Protein AF-A0A2V8RJR7-F1 (afdb_monomer)

Structure (mmCIF, N/CA/C/O backbone):
data_AF-A0A2V8RJR7-F1
#
_entry.id   AF-A0A2V8RJR7-F1
#
loop_
_atom_site.group_PDB
_atom_site.id
_atom_site.type_symbol
_atom_site.label_atom_id
_atom_site.label_alt_id
_atom_site.label_comp_id
_atom_site.label_asym_id
_atom_site.label_entity_id
_atom_site.label_seq_id
_atom_site.pdbx_PDB_ins_code
_atom_site.Cartn_x
_atom_site.Cartn_y
_atom_site.Cartn_z
_atom_site.occupancy
_atom_site.B_iso_or_equiv
_atom_site.auth_seq_id
_atom_site.auth_comp_id
_atom_site.auth_asym_id
_atom_site.auth_atom_id
_atom_site.pdbx_PDB_model_num
ATOM 1 N N . MET A 1 1 ? 10.596 -14.088 -16.653 1.00 59.53 1 MET A N 1
ATOM 2 C CA . MET A 1 1 ? 11.126 -12.907 -15.940 1.00 59.53 1 MET A CA 1
ATOM 3 C C . MET A 1 1 ? 9.960 -12.223 -15.258 1.00 59.53 1 MET A C 1
ATOM 5 O O . MET A 1 1 ? 8.985 -11.940 -15.940 1.00 59.53 1 MET A O 1
ATOM 9 N N . GLY A 1 2 ? 10.018 -12.036 -13.944 1.00 84.19 2 GLY A N 1
ATOM 10 C CA . GLY A 1 2 ? 8.963 -11.384 -13.170 1.00 84.19 2 GLY A CA 1
ATOM 11 C C . GLY A 1 2 ? 9.579 -10.407 -12.179 1.00 84.19 2 GLY A C 1
ATOM 12 O O . GLY A 1 2 ? 10.715 -10.600 -11.760 1.00 84.19 2 GLY A O 1
ATOM 13 N N . ILE A 1 3 ? 8.835 -9.361 -11.840 1.00 89.06 3 ILE A N 1
ATOM 14 C CA . ILE A 1 3 ? 9.208 -8.402 -10.801 1.00 89.06 3 ILE A CA 1
ATOM 15 C C . ILE A 1 3 ? 8.515 -8.858 -9.515 1.00 89.06 3 ILE A C 1
ATOM 17 O O . ILE A 1 3 ? 7.286 -8.883 -9.459 1.00 89.06 3 ILE A O 1
ATOM 21 N N . SER A 1 4 ? 9.290 -9.240 -8.499 1.00 95.56 4 SER A N 1
ATOM 22 C CA . SER A 1 4 ? 8.766 -9.626 -7.183 1.00 95.56 4 SER A CA 1
ATOM 23 C C . SER A 1 4 ? 8.770 -8.415 -6.252 1.00 95.56 4 SER A C 1
ATOM 25 O O . SER A 1 4 ? 9.837 -7.935 -5.878 1.00 95.56 4 SER A O 1
ATOM 27 N N . VAL A 1 5 ? 7.590 -7.891 -5.910 1.00 95.56 5 VAL A N 1
ATOM 28 C CA . VAL A 1 5 ? 7.420 -6.704 -5.052 1.00 95.56 5 VAL A CA 1
ATOM 29 C C . VAL A 1 5 ? 7.206 -7.125 -3.598 1.00 95.56 5 VAL A C 1
ATOM 31 O O . VAL A 1 5 ? 6.301 -7.906 -3.319 1.00 95.56 5 VAL A O 1
ATOM 34 N N . GLU A 1 6 ? 7.979 -6.558 -2.668 1.00 97.62 6 GLU A N 1
ATOM 35 C CA . GLU A 1 6 ? 7.850 -6.828 -1.222 1.00 97.62 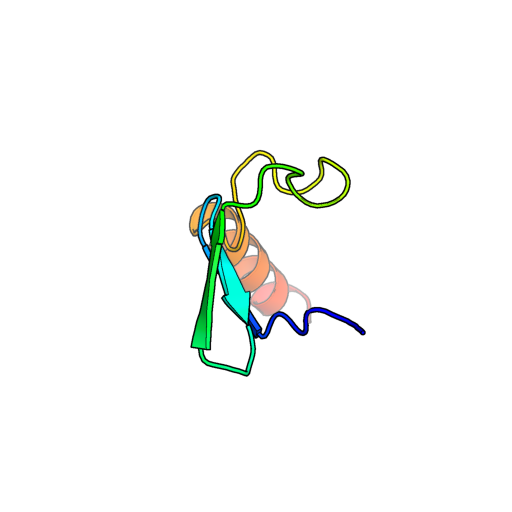6 GLU A CA 1
ATOM 36 C C . GLU A 1 6 ? 7.321 -5.633 -0.414 1.00 97.62 6 GLU A C 1
ATOM 38 O O . GLU A 1 6 ? 6.822 -5.795 0.700 1.00 97.62 6 GLU A O 1
ATOM 43 N N . ARG A 1 7 ? 7.407 -4.411 -0.958 1.00 97.06 7 ARG A N 1
ATOM 44 C CA . ARG A 1 7 ? 6.949 -3.197 -0.269 1.00 97.06 7 ARG A CA 1
ATOM 45 C C . ARG A 1 7 ? 6.401 -2.168 -1.250 1.00 97.06 7 ARG A C 1
ATOM 47 O O . ARG A 1 7 ? 6.954 -1.973 -2.325 1.00 97.06 7 ARG A O 1
ATOM 54 N N . GLY A 1 8 ? 5.367 -1.434 -0.837 1.00 96.56 8 GLY A N 1
ATOM 55 C CA . GLY A 1 8 ? 4.824 -0.288 -1.575 1.00 96.56 8 GLY A CA 1
ATOM 56 C C . GLY A 1 8 ? 4.455 0.877 -0.653 1.00 96.56 8 GLY A C 1
ATOM 57 O O . GLY A 1 8 ? 4.014 0.658 0.479 1.00 96.56 8 GLY A O 1
ATOM 58 N N . ARG A 1 9 ? 4.662 2.118 -1.113 1.00 97.50 9 ARG A N 1
ATOM 59 C CA . ARG A 1 9 ? 4.296 3.358 -0.404 1.00 97.50 9 ARG A CA 1
ATOM 60 C C . ARG A 1 9 ? 4.104 4.514 -1.385 1.00 97.50 9 ARG A C 1
ATOM 62 O O . ARG A 1 9 ? 5.041 4.880 -2.095 1.00 97.50 9 ARG A O 1
ATOM 69 N N . GLY A 1 10 ? 2.925 5.136 -1.369 1.00 97.06 10 GLY A N 1
ATOM 70 C CA . GLY A 1 10 ? 2.579 6.169 -2.353 1.00 97.06 10 GLY A CA 1
ATOM 71 C C . GLY A 1 10 ? 2.597 5.578 -3.764 1.00 97.06 10 GLY A C 1
ATOM 72 O O . GLY A 1 10 ? 2.139 4.456 -3.957 1.00 97.06 10 GLY A O 1
ATOM 73 N N . SER A 1 11 ? 3.184 6.284 -4.728 1.00 97.19 11 SER A N 1
ATOM 74 C CA . SER A 1 11 ? 3.360 5.785 -6.102 1.00 97.19 11 SER A CA 1
ATOM 75 C C . SER A 1 11 ? 4.620 4.930 -6.293 1.00 97.19 11 SER A C 1
ATOM 77 O O . SER A 1 11 ? 5.059 4.750 -7.417 1.00 97.19 11 SER A O 1
ATOM 79 N N . TRP A 1 12 ? 5.258 4.438 -5.228 1.00 97.44 12 TRP A N 1
ATOM 80 C CA . TRP A 1 12 ? 6.512 3.682 -5.325 1.00 97.44 12 TRP A CA 1
ATOM 81 C C . TRP A 1 12 ? 6.351 2.247 -4.839 1.00 97.44 12 TRP A C 1
ATOM 83 O O . TRP A 1 12 ? 5.675 2.000 -3.834 1.00 97.44 12 TRP A O 1
ATOM 93 N N . VAL A 1 13 ? 7.057 1.331 -5.500 1.00 97.31 13 VAL A N 1
ATOM 94 C CA . VAL A 1 13 ? 7.219 -0.068 -5.088 1.00 97.31 13 VAL A CA 1
ATOM 95 C C . VAL A 1 13 ? 8.698 -0.437 -4.992 1.00 97.31 13 VAL A C 1
ATOM 97 O O . VAL A 1 13 ? 9.546 0.165 -5.652 1.00 97.31 13 VAL A O 1
ATOM 100 N N . TRP A 1 14 ? 9.000 -1.413 -4.143 1.00 97.75 14 TRP A N 1
ATOM 101 C CA . TRP A 1 14 ? 10.333 -1.961 -3.930 1.00 97.75 14 TRP A CA 1
ATOM 102 C C . TRP A 1 14 ? 10.299 -3.464 -4.142 1.00 97.75 14 TRP A C 1
ATOM 104 O O . TRP A 1 14 ? 9.405 -4.154 -3.639 1.00 97.75 14 TRP A O 1
ATOM 114 N N . THR A 1 15 ? 11.268 -3.948 -4.904 1.00 96.88 15 THR A N 1
ATOM 115 C CA . THR A 1 15 ? 11.430 -5.376 -5.166 1.00 96.88 15 THR A CA 1
ATOM 116 C C . THR A 1 15 ? 12.195 -6.064 -4.047 1.00 96.88 15 THR A C 1
ATOM 118 O O . THR A 1 15 ? 12.899 -5.403 -3.285 1.00 96.88 15 THR A O 1
ATOM 121 N N . SER A 1 16 ? 12.110 -7.393 -3.993 1.00 96.50 16 SER A N 1
ATOM 122 C CA . SER A 1 16 ? 12.913 -8.221 -3.081 1.00 96.50 16 SER A CA 1
ATOM 123 C C . SER A 1 16 ? 14.426 -8.134 -3.326 1.00 96.50 16 SER A C 1
ATOM 125 O O . SER A 1 16 ? 15.213 -8.569 -2.495 1.00 96.50 16 SER A O 1
ATOM 127 N N . GLU A 1 17 ? 14.844 -7.577 -4.464 1.00 95.69 17 GLU A N 1
ATOM 128 C CA . GLU A 1 17 ? 16.250 -7.339 -4.814 1.00 95.69 17 GLU A CA 1
ATOM 129 C C . GLU A 1 17 ? 16.716 -5.923 -4.415 1.00 95.69 17 GLU A C 1
ATOM 131 O O . GLU A 1 17 ? 17.866 -5.560 -4.638 1.00 95.69 17 GLU A O 1
ATOM 136 N N . GLY A 1 18 ? 15.843 -5.112 -3.803 1.00 95.56 18 GLY A N 1
ATOM 137 C CA . GLY A 1 18 ? 16.150 -3.754 -3.338 1.00 95.56 18 GLY A CA 1
ATOM 138 C C . GLY 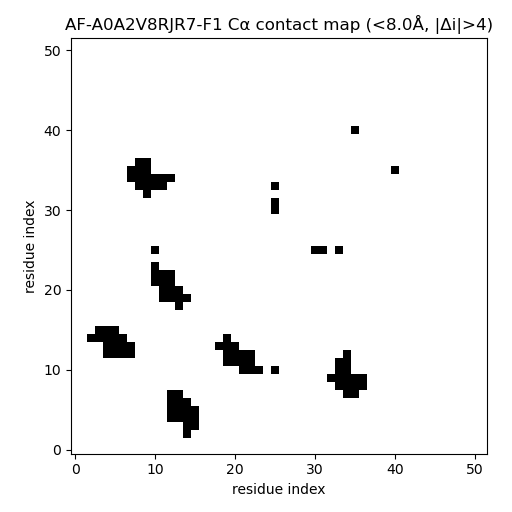A 1 18 ? 15.870 -2.644 -4.359 1.00 95.56 18 GLY A C 1
ATOM 139 O O . GLY A 1 18 ? 15.876 -1.465 -3.996 1.00 95.56 18 GLY A O 1
ATOM 140 N N . GLU A 1 19 ? 15.546 -2.997 -5.605 1.00 97.00 19 GLU A N 1
ATOM 141 C CA . GLU A 1 19 ? 15.237 -2.031 -6.664 1.00 97.00 19 GLU A CA 1
ATOM 142 C C . GLU A 1 19 ? 13.937 -1.266 -6.392 1.00 97.00 19 GLU A C 1
ATOM 144 O O . GLU A 1 19 ? 12.937 -1.849 -5.956 1.00 97.00 19 GLU A O 1
ATOM 149 N N . LYS A 1 20 ? 13.932 0.039 -6.691 1.00 97.50 20 LYS A N 1
ATOM 150 C CA . LYS A 1 20 ? 12.797 0.948 -6.473 1.00 97.50 20 LYS A CA 1
ATOM 151 C C . LYS A 1 20 ? 12.209 1.415 -7.803 1.00 97.50 20 LYS A C 1
ATOM 153 O O . LYS A 1 20 ? 12.894 2.066 -8.586 1.00 97.50 20 LYS A O 1
ATOM 158 N N . TYR A 1 21 ? 10.909 1.199 -7.993 1.00 96.44 21 TYR A N 1
ATOM 159 C CA . TYR A 1 21 ? 10.190 1.568 -9.215 1.00 96.44 21 TYR A CA 1
ATOM 160 C C . TYR A 1 21 ? 9.064 2.563 -8.938 1.00 96.44 21 TYR A C 1
ATOM 162 O O . TYR A 1 21 ? 8.352 2.448 -7.935 1.00 96.44 21 TYR A O 1
ATOM 170 N N . LEU A 1 22 ? 8.901 3.535 -9.841 1.00 96.81 22 LEU A N 1
ATOM 171 C CA . LEU A 1 22 ? 7.715 4.389 -9.890 1.00 96.81 22 LEU A CA 1
ATOM 172 C C . LEU A 1 22 ? 6.577 3.591 -10.531 1.00 96.81 22 LEU A C 1
ATOM 174 O O . LEU A 1 22 ? 6.691 3.153 -11.675 1.00 96.81 22 LEU A O 1
ATOM 178 N N . ASP A 1 23 ? 5.485 3.410 -9.801 1.00 96.31 23 ASP A N 1
ATOM 179 C CA . ASP A 1 23 ? 4.277 2.763 -10.290 1.00 96.31 23 ASP A CA 1
ATOM 180 C C . ASP A 1 23 ? 3.432 3.769 -11.084 1.00 96.31 23 ASP A C 1
ATOM 182 O O . ASP A 1 23 ? 2.705 4.589 -10.520 1.00 96.31 23 ASP A O 1
ATOM 186 N N . LEU A 1 24 ? 3.558 3.701 -12.410 1.00 94.81 24 LEU A N 1
ATOM 187 C CA . LEU A 1 24 ? 2.758 4.470 -13.369 1.00 94.81 24 LEU A CA 1
ATOM 188 C C . LEU A 1 24 ? 1.458 3.756 -13.773 1.00 94.81 24 LEU A C 1
ATOM 190 O O . LEU A 1 24 ? 0.711 4.276 -14.598 1.00 94.81 24 LEU A O 1
ATOM 194 N N . TYR A 1 25 ? 1.197 2.571 -13.219 1.00 93.38 25 TYR A N 1
ATOM 195 C CA . TYR A 1 25 ? 0.001 1.780 -13.497 1.00 93.38 25 TYR A CA 1
ATOM 196 C C . TYR A 1 25 ? -1.040 1.928 -12.374 1.00 93.38 25 TYR A C 1
ATOM 198 O O . TYR A 1 25 ? -2.240 1.995 -12.636 1.00 93.38 25 TYR A O 1
ATOM 206 N N . GLY A 1 26 ? -0.583 2.067 -11.124 1.00 90.50 26 GLY A N 1
ATOM 207 C CA . GLY A 1 26 ? -1.436 2.147 -9.935 1.00 90.50 26 GLY A CA 1
ATOM 208 C C . GLY A 1 26 ? -2.060 0.793 -9.585 1.00 90.50 26 GLY A C 1
ATOM 209 O O . GLY A 1 26 ? -3.210 0.728 -9.130 1.00 90.50 26 GLY A O 1
ATOM 210 N N . GLY A 1 27 ? -1.332 -0.296 -9.857 1.00 84.50 27 GLY A N 1
ATOM 211 C CA . GLY A 1 27 ? -1.921 -1.629 -10.010 1.00 84.50 27 GLY A CA 1
ATOM 212 C C . GLY A 1 27 ? -2.988 -1.621 -11.112 1.00 84.50 27 GLY A C 1
ATOM 213 O O . GLY A 1 27 ? -2.896 -0.861 -12.061 1.00 84.50 27 GLY A O 1
ATOM 214 N N . HIS A 1 28 ? -4.067 -2.388 -10.970 1.00 91.75 28 HIS A N 1
ATOM 215 C CA . HIS A 1 28 ? -5.209 -2.305 -11.895 1.00 91.75 28 HIS A CA 1
ATOM 216 C C . HIS A 1 28 ? -6.119 -1.107 -11.554 1.00 91.75 28 HIS A C 1
ATOM 218 O O . HIS A 1 28 ? -7.298 -1.286 -11.263 1.00 91.75 28 HIS A O 1
ATOM 224 N N . ALA A 1 29 ? -5.549 0.104 -11.503 1.00 90.31 29 ALA A N 1
ATOM 225 C CA . ALA A 1 29 ? -6.207 1.342 -11.063 1.00 90.31 29 ALA A CA 1
ATOM 226 C C . ALA A 1 29 ? -6.822 1.293 -9.642 1.00 90.31 29 ALA A C 1
ATOM 228 O O . ALA A 1 29 ? -7.674 2.109 -9.294 1.00 90.31 29 ALA A O 1
ATOM 229 N N . VAL A 1 30 ? -6.378 0.358 -8.796 1.00 93.25 30 VAL A N 1
ATOM 230 C CA . VAL A 1 30 ? -6.896 0.174 -7.426 1.00 93.25 30 VAL A CA 1
ATOM 231 C C . VAL A 1 30 ? -6.121 0.975 -6.379 1.00 93.25 30 VAL A C 1
ATOM 233 O O . VAL A 1 30 ? -6.640 1.246 -5.300 1.00 93.25 30 VAL A O 1
ATOM 236 N N . CYS A 1 31 ? -4.895 1.402 -6.689 1.00 94.31 31 CYS A N 1
ATOM 237 C CA . CYS A 1 31 ? -4.031 2.134 -5.761 1.00 94.31 31 CYS A CA 1
ATOM 238 C C . CYS A 1 31 ? -4.032 3.649 -6.023 1.00 94.31 31 CYS A C 1
ATOM 240 O O . CYS A 1 31 ? -2.985 4.288 -5.947 1.00 94.31 31 CYS A O 1
ATOM 242 N N . ALA A 1 32 ? -5.194 4.248 -6.308 1.00 93.44 32 ALA A N 1
ATOM 243 C CA . ALA A 1 32 ? -5.305 5.685 -6.599 1.00 93.44 32 ALA A CA 1
ATOM 244 C C . ALA A 1 32 ? -4.840 6.586 -5.434 1.00 93.44 32 ALA A C 1
ATOM 246 O O . ALA A 1 32 ? -4.247 7.638 -5.653 1.00 93.44 32 ALA A O 1
ATOM 247 N N . THR A 1 33 ? -5.040 6.157 -4.184 1.00 94.81 33 THR A N 1
ATOM 248 C CA . THR A 1 33 ? -4.518 6.846 -2.985 1.00 94.81 33 THR A CA 1
ATOM 249 C C . THR A 1 33 ? -3.043 6.530 -2.701 1.00 94.81 33 THR A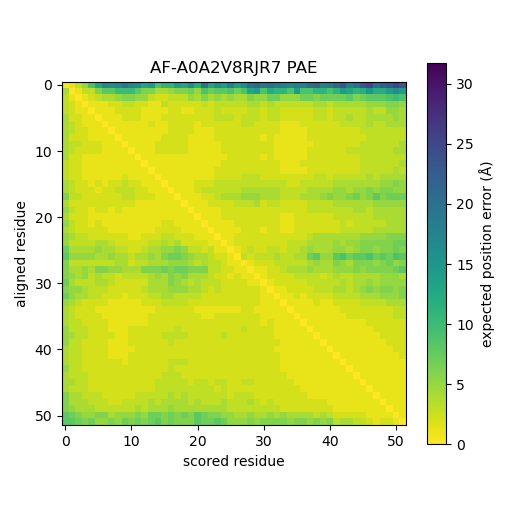 C 1
ATOM 251 O O . THR A 1 33 ? -2.499 6.956 -1.684 1.00 94.81 33 THR A O 1
ATOM 254 N N . GLY A 1 34 ? -2.398 5.743 -3.563 1.00 96.75 34 GLY A N 1
ATOM 255 C CA . GLY A 1 34 ? -1.073 5.178 -3.356 1.00 96.75 34 GLY A CA 1
ATOM 256 C C . GLY A 1 34 ? -1.074 3.910 -2.499 1.00 96.75 34 GLY A C 1
ATOM 257 O O . GLY A 1 34 ? -1.966 3.666 -1.679 1.00 96.75 34 GLY A O 1
ATOM 258 N N . HIS A 1 35 ? -0.028 3.106 -2.681 1.00 97.38 35 HIS A N 1
ATOM 259 C CA . HIS A 1 35 ? 0.231 1.895 -1.904 1.00 97.38 35 HIS A CA 1
ATOM 260 C C . HIS A 1 35 ? 0.394 2.221 -0.415 1.00 97.38 35 HIS A C 1
ATOM 262 O O . HIS A 1 35 ? 1.013 3.228 -0.055 1.00 97.38 35 HIS A O 1
ATOM 268 N N . SER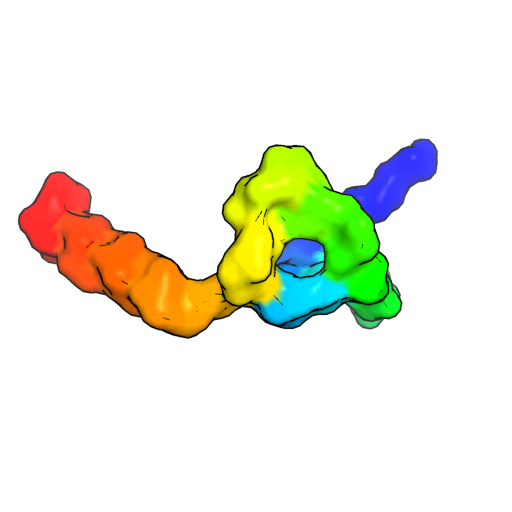 A 1 36 ? -0.127 1.348 0.452 1.00 97.06 36 SER A N 1
ATOM 269 C CA . SER A 1 36 ? -0.010 1.439 1.919 1.00 97.06 36 SER A CA 1
ATOM 270 C C . SER A 1 36 ? -0.390 2.807 2.503 1.00 97.06 36 SER A C 1
ATOM 272 O O . SER A 1 36 ? 0.289 3.319 3.398 1.00 97.06 36 SER A O 1
ATOM 274 N N . HIS A 1 37 ? -1.458 3.429 1.993 1.00 97.50 37 HIS A N 1
ATOM 275 C CA . HIS A 1 37 ? -1.901 4.733 2.481 1.00 97.50 37 HIS A CA 1
ATOM 276 C C . HIS A 1 37 ? -2.205 4.679 3.996 1.00 97.50 37 HIS A C 1
ATOM 278 O O . HIS A 1 37 ? -3.020 3.853 4.424 1.00 97.50 37 HIS A O 1
ATOM 284 N N . PRO A 1 38 ? -1.599 5.549 4.831 1.00 97.75 38 PRO A N 1
ATOM 285 C CA . PRO A 1 38 ? -1.608 5.391 6.289 1.00 97.75 38 PRO A CA 1
ATOM 286 C C . PRO A 1 38 ? -3.016 5.418 6.891 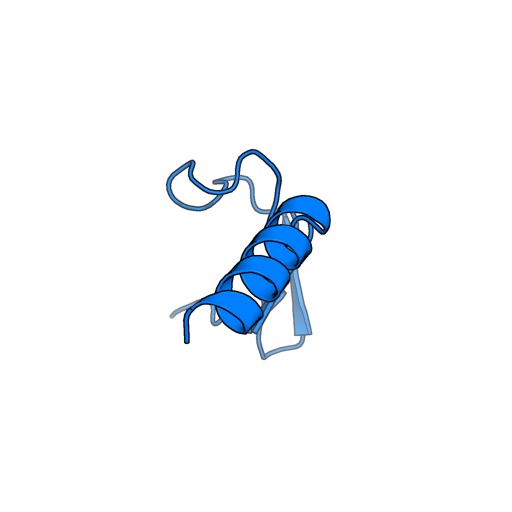1.00 97.75 38 PRO A C 1
ATOM 288 O O . PRO A 1 38 ? -3.301 4.659 7.812 1.00 97.75 38 PRO A O 1
ATOM 291 N N . HIS A 1 39 ? -3.917 6.236 6.338 1.00 98.12 39 HIS A N 1
ATOM 292 C CA . HIS A 1 39 ? -5.309 6.290 6.789 1.00 98.12 39 HIS A CA 1
ATOM 293 C C . HIS A 1 39 ? -6.062 4.976 6.521 1.00 98.12 39 HIS A C 1
ATOM 295 O O . HIS A 1 39 ? -6.828 4.521 7.364 1.00 98.12 39 HIS A O 1
ATOM 301 N N . VAL A 1 40 ? -5.831 4.346 5.363 1.00 97.25 40 VAL A N 1
ATOM 302 C CA . VAL A 1 40 ? -6.507 3.096 4.976 1.00 97.25 40 VAL A CA 1
ATOM 303 C C . VAL A 1 40 ? -5.984 1.942 5.825 1.00 97.25 40 VAL A C 1
ATOM 305 O O . VAL A 1 40 ? -6.768 1.199 6.406 1.00 97.25 40 VAL A O 1
ATOM 308 N N . VAL A 1 41 ? -4.658 1.842 5.970 1.00 98.19 41 VAL A N 1
ATOM 309 C CA . VAL A 1 41 ? -4.019 0.823 6.815 1.00 98.19 41 VAL A CA 1
ATOM 310 C C . VAL A 1 41 ? -4.504 0.925 8.261 1.00 98.19 41 VAL A C 1
ATOM 312 O O . VAL A 1 41 ? -4.822 -0.097 8.864 1.00 98.19 41 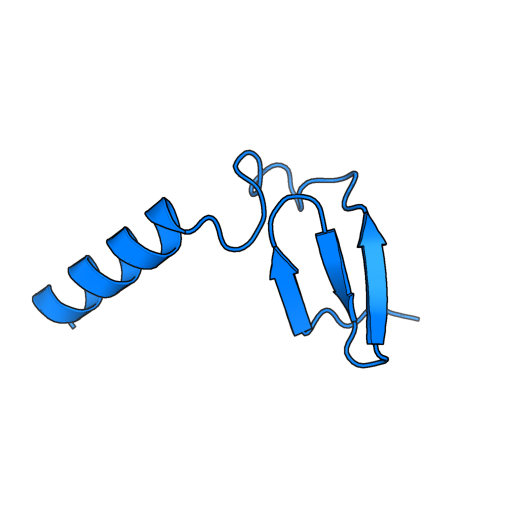VAL A O 1
ATOM 315 N N . LYS A 1 42 ? -4.585 2.142 8.816 1.00 98.62 42 LYS A N 1
ATOM 316 C CA . LYS A 1 42 ? -5.099 2.366 10.172 1.00 98.62 42 LYS A CA 1
ATOM 317 C C . LYS A 1 42 ? -6.550 1.893 10.308 1.00 98.62 42 LYS A C 1
ATOM 319 O O . LYS A 1 42 ? -6.827 1.105 11.204 1.00 98.62 42 LYS A O 1
ATOM 324 N N . ALA A 1 43 ? -7.434 2.305 9.399 1.00 98.56 43 ALA A N 1
ATOM 325 C CA . ALA A 1 43 ? -8.848 1.931 9.442 1.00 98.56 43 ALA A CA 1
ATOM 326 C C . ALA A 1 43 ? -9.067 0.409 9.338 1.00 98.56 43 ALA A C 1
ATOM 328 O O . ALA A 1 43 ? -9.891 -0.141 10.065 1.00 98.56 43 ALA A O 1
ATOM 329 N N . ILE A 1 44 ? -8.306 -0.282 8.478 1.00 98.38 44 ILE A N 1
ATOM 330 C CA . ILE A 1 44 ? -8.367 -1.748 8.355 1.00 98.38 44 ILE A CA 1
ATOM 331 C C . ILE A 1 44 ? -7.949 -2.419 9.668 1.00 98.38 44 ILE A C 1
ATOM 333 O O . ILE A 1 44 ? -8.656 -3.304 10.140 1.00 98.38 44 ILE A O 1
ATOM 337 N N . LYS A 1 45 ? -6.831 -1.989 10.270 1.00 98.62 45 LYS A N 1
ATOM 338 C CA . LYS A 1 45 ? -6.345 -2.539 11.547 1.00 98.62 45 LYS A CA 1
ATOM 339 C C . LYS A 1 45 ? -7.361 -2.347 12.672 1.00 98.62 45 LYS A C 1
ATOM 341 O O . LYS A 1 45 ? -7.745 -3.313 13.313 1.00 98.62 45 LYS A O 1
ATOM 346 N N . GLU A 1 46 ? -7.852 -1.121 12.844 1.00 98.75 46 GLU A N 1
ATOM 347 C CA . GLU A 1 46 ? -8.843 -0.798 13.878 1.00 98.75 46 GLU A CA 1
ATOM 348 C C . GLU A 1 46 ? -10.149 -1.576 13.715 1.00 98.75 46 GLU A C 1
ATOM 350 O O . GLU A 1 46 ? -10.828 -1.847 14.702 1.00 98.75 46 GLU A O 1
ATOM 355 N N . GLN A 1 47 ? -10.544 -1.892 12.479 1.00 98.81 47 GLN A N 1
ATOM 356 C CA . GLN A 1 47 ? -11.742 -2.684 12.240 1.00 98.81 47 GLN A CA 1
ATOM 357 C C . GLN A 1 47 ? -11.498 -4.174 12.474 1.00 98.81 47 GLN A C 1
ATOM 359 O O . GLN A 1 47 ? -12.371 -4.825 13.040 1.00 98.81 47 GLN A O 1
ATOM 364 N N . ALA A 1 48 ? -10.337 -4.701 12.076 1.00 98.81 48 ALA A N 1
ATOM 365 C CA . ALA A 1 48 ? -9.958 -6.087 12.337 1.00 98.81 48 ALA A CA 1
ATOM 366 C C . ALA A 1 48 ? -9.993 -6.396 13.841 1.00 98.81 48 ALA A C 1
ATOM 368 O O . ALA A 1 48 ? -10.650 -7.354 14.230 1.00 98.81 48 ALA A O 1
ATOM 369 N N . ASP A 1 49 ? -9.428 -5.516 14.676 1.00 98.50 49 ASP A N 1
ATOM 370 C CA . ASP A 1 49 ? -9.415 -5.660 16.143 1.00 98.50 49 ASP A CA 1
ATOM 371 C C . ASP A 1 49 ? -10.819 -5.731 16.780 1.00 98.50 49 ASP A C 1
ATOM 373 O O . ASP A 1 49 ? -10.966 -6.157 17.924 1.00 98.50 49 ASP A O 1
ATOM 377 N N . LYS A 1 50 ? -11.866 -5.273 16.081 1.00 98.44 50 LYS A N 1
ATOM 378 C CA . LYS A 1 50 ? -13.243 -5.257 16.603 1.00 98.44 50 LYS A CA 1
ATOM 379 C C . LYS A 1 50 ? -14.040 -6.514 16.272 1.00 98.44 50 LYS A C 1
ATOM 381 O O . LYS A 1 50 ? -15.034 -6.763 16.951 1.00 98.44 50 LYS A O 1
ATOM 386 N N . VAL A 1 51 ? -13.709 -7.217 15.185 1.00 98.12 51 VAL A N 1
ATOM 387 C CA . VAL A 1 51 ? -14.603 -8.243 14.603 1.00 98.12 51 VAL A CA 1
ATOM 388 C C . VAL A 1 51 ? -13.925 -9.556 14.213 1.00 98.12 51 VAL A C 1
ATOM 390 O O . VAL A 1 51 ? -14.639 -10.476 13.8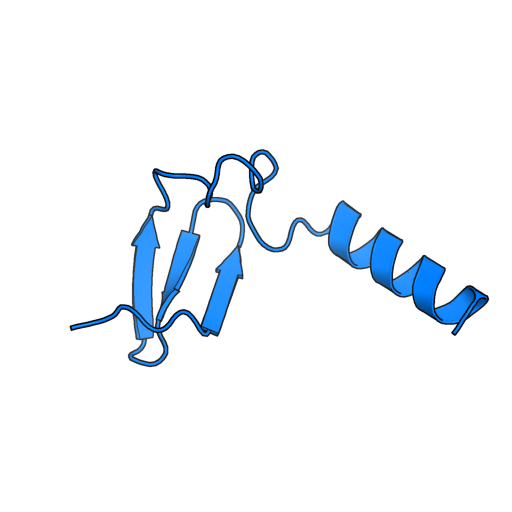16 1.00 98.12 51 VAL A O 1
ATOM 393 N N . LEU A 1 52 ? -12.596 -9.651 14.293 1.00 94.38 52 LEU A N 1
ATOM 394 C CA . LEU A 1 52 ? -11.835 -10.895 14.121 1.00 94.38 52 LEU A CA 1
ATOM 395 C C . LEU A 1 52 ? -11.288 -11.355 15.473 1.00 94.38 52 LEU A C 1
ATOM 397 O O . LEU A 1 52 ? -11.319 -12.582 15.709 1.00 94.38 52 LEU A O 1
#

Secondary structure (DSSP, 8-state):
----EEEEEBTEEEETTS-EEE-SSHHHHT-TT-BT-HHHHHHHHHHHHHH-

Radius of gyration: 13.19 Å; Cα contacts (8 Å, |Δi|>4): 52; chains: 1; bounding box: 31×20×32 Å

Nearest PDB structures (foldseek):
  5eqc-assembly1_A  TM=9.786E-01  e=4.227E-03  Toxoplasma gondii
  1dgd-assembly1_A  TM=9.508E-01  e=3.263E-03  Burkholderia cepacia
  5eqc-assembly1_B  TM=9.466E-01  e=3.962E-03  Toxoplasma gondii
  6io1-assembly1_A  TM=9.301E-01  e=3.481E-03  Thermomicrobium roseum 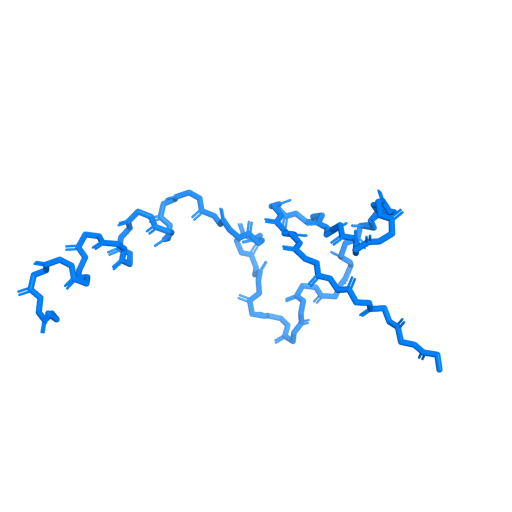DSM 5159
  6jix-assembly2_C  TM=9.564E-01  e=7.091E-03  Bifidobacterium catenulatum PV20-2

Mean predicted aligned error: 2.92 Å

pLDDT: mean 95.18, std 5.94, range [59.53, 98.81]

Sequence (52 aa):
MGISVERGRGSWVWTSEGEKYLDLYGGHAVCATGHSHPHVVKAIKEQADKVL

Solvent-accessible surface area (backbone atoms only — not comparable to full-atom values): 3219 Å² total; per-residue (Å²): 140,83,86,57,73,75,47,52,50,44,58,34,38,27,31,80,86,70,52,75,44,79,52,88,60,30,69,92,68,74,34,81,79,20,31,73,33,67,71,59,55,47,53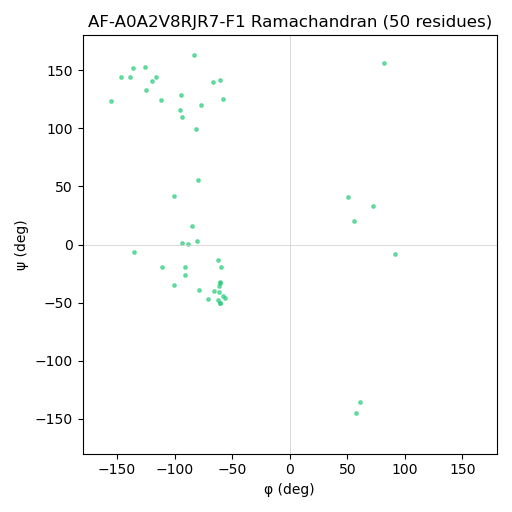,52,51,63,50,44,78,74,77,114

Foldseek 3Di:
DDFAWDDWFAQWTAGPVGDIDGNPCCVVVPNVVTPPNVVVVVVVVVVVVVPD